Protein AF-A0A3D4YYF3-F1 (afdb_monomer_lite)

Radius of gyration: 16.09 Å; chains: 1; bounding box: 38×39×44 Å

Secondary structure (DSSP, 8-state):
--PPP--EE--TTS-S-EES-----TT--EEEEEE-TTSSEEEEEE---SS---TTSPPPSS-EEEEEETTS--SS-EES-----TT-TTTT-S-EEE-TTSS-EEEEE-B-SSTT--SB-SS-----EEEEE-TTS-S-EES----STTPPP-------

Foldseek 3Di:
DQDADFDWDAPPVRHDIDTLDDADASQKHWDDWDAQLVRQKIKTKMQCDQPDQPSHDDGALDIFIWMTTNVSPDNGIHTLADARDHPQVCFQPDDWDADNVLQKIKTKGQCDQPSVDNGGHVPRQVDIFIWMDGPNNPPIGTPDDDDHHPPDDDDDDDDD

Structure (mmCIF, N/CA/C/O backbone):
data_AF-A0A3D4YYF3-F1
#
_entry.id   AF-A0A3D4YYF3-F1
#
loop_
_atom_site.group_PDB
_atom_site.id
_atom_site.type_symbol
_atom_site.label_atom_id
_atom_site.label_alt_id
_atom_site.label_comp_id
_atom_site.label_asym_id
_atom_site.label_entity_id
_atom_site.label_seq_id
_atom_site.pdbx_PDB_ins_code
_atom_site.Cartn_x
_atom_site.Cartn_y
_atom_site.Cartn_z
_atom_site.occupancy
_atom_site.B_iso_or_equiv
_atom_site.auth_seq_id
_atom_site.auth_comp_id
_atom_site.auth_asym_id
_atom_site.auth_atom_id
_atom_site.pdbx_PDB_model_num
ATOM 1 N N . MET A 1 1 ? 5.604 26.984 6.096 1.00 38.31 1 MET A N 1
ATOM 2 C CA . MET A 1 1 ? 5.373 25.829 6.986 1.00 38.31 1 MET A CA 1
ATOM 3 C C . MET A 1 1 ? 5.743 24.583 6.202 1.00 38.31 1 MET A C 1
ATOM 5 O O . MET A 1 1 ? 5.198 24.394 5.127 1.00 38.31 1 MET A O 1
ATOM 9 N N . ASN A 1 2 ? 6.737 23.831 6.678 1.00 45.38 2 ASN A N 1
ATOM 10 C CA . ASN A 1 2 ? 7.210 22.577 6.084 1.00 45.38 2 ASN A CA 1
ATOM 11 C C . ASN A 1 2 ? 6.451 21.428 6.763 1.00 45.38 2 ASN A C 1
ATOM 13 O O . ASN A 1 2 ? 6.889 20.976 7.816 1.00 45.38 2 ASN A O 1
ATOM 17 N N . GLN A 1 3 ? 5.293 21.028 6.240 1.00 61.84 3 GLN A N 1
ATOM 18 C CA . GLN A 1 3 ? 4.559 19.881 6.782 1.00 61.84 3 GLN A CA 1
ATOM 19 C C . GLN A 1 3 ? 4.934 18.622 6.002 1.00 61.84 3 GLN A C 1
ATOM 21 O O . GLN A 1 3 ? 4.862 18.623 4.775 1.00 61.84 3 GLN A O 1
ATOM 26 N N . VAL A 1 4 ? 5.358 17.584 6.722 1.00 77.19 4 VAL A N 1
ATOM 27 C CA . VAL A 1 4 ? 5.501 16.229 6.185 1.00 77.19 4 VAL A CA 1
ATOM 28 C C . VAL A 1 4 ? 4.111 15.589 6.204 1.00 77.19 4 VAL A C 1
ATOM 30 O O . VAL A 1 4 ? 3.483 15.583 7.273 1.00 77.19 4 VAL A O 1
ATOM 33 N N . PRO A 1 5 ? 3.587 15.126 5.056 1.00 83.88 5 PRO A N 1
ATOM 34 C CA . PRO A 1 5 ? 2.264 14.527 4.999 1.00 83.88 5 PRO A CA 1
ATOM 35 C C . PRO A 1 5 ? 2.254 13.240 5.822 1.00 83.88 5 PRO A C 1
ATOM 37 O O . PRO A 1 5 ? 3.111 12.372 5.671 1.00 83.88 5 PRO A O 1
ATOM 40 N N . ASN A 1 6 ? 1.277 13.141 6.714 1.00 88.69 6 ASN A N 1
ATOM 41 C CA . ASN A 1 6 ? 1.044 11.974 7.548 1.00 88.69 6 ASN A CA 1
ATOM 42 C C . ASN A 1 6 ? -0.395 11.501 7.354 1.00 88.69 6 ASN A C 1
ATOM 44 O O . ASN A 1 6 ? -1.276 12.306 7.045 1.00 88.69 6 ASN A O 1
ATOM 48 N N . ILE A 1 7 ? -0.638 10.216 7.591 1.00 91.31 7 ILE A N 1
ATOM 49 C CA . ILE A 1 7 ? -1.979 9.646 7.650 1.00 91.31 7 ILE A CA 1
ATOM 50 C C . ILE A 1 7 ? -2.559 9.908 9.035 1.00 91.31 7 ILE A C 1
ATOM 52 O O . ILE A 1 7 ? -1.933 9.618 10.055 1.00 91.31 7 ILE A O 1
ATOM 56 N N . TRP A 1 8 ? -3.770 10.453 9.056 1.00 92.25 8 TRP A N 1
ATOM 57 C CA . TRP A 1 8 ? -4.548 10.711 10.261 1.00 92.25 8 TRP A CA 1
ATOM 58 C C . TRP A 1 8 ? -5.903 10.036 10.135 1.00 92.25 8 TRP A C 1
ATOM 60 O O . TRP A 1 8 ? -6.457 9.937 9.040 1.00 92.25 8 TRP A O 1
ATOM 70 N N . VAL A 1 9 ? -6.450 9.625 11.271 1.00 93.12 9 VAL A N 1
ATOM 71 C CA . VAL A 1 9 ? -7.832 9.165 11.386 1.00 93.12 9 VAL A CA 1
ATOM 72 C C . VAL A 1 9 ? -8.569 10.064 12.366 1.00 93.12 9 VAL A C 1
ATOM 74 O O . VAL A 1 9 ? -7.977 10.572 13.318 1.00 93.12 9 VAL A O 1
ATOM 77 N N . MET A 1 10 ? -9.849 10.290 12.110 1.00 92.44 10 MET A N 1
ATOM 78 C CA . MET A 1 10 ? -10.742 11.062 12.964 1.00 92.44 10 MET A CA 1
ATOM 79 C C . MET A 1 10 ? -12.155 10.498 12.855 1.00 92.44 10 MET A C 1
ATOM 81 O O . MET A 1 10 ? -12.480 9.815 11.878 1.00 92.44 10 MET A O 1
ATOM 85 N N . ASP A 1 11 ? -12.992 10.821 13.830 1.00 89.94 11 ASP A N 1
ATOM 86 C CA . ASP A 1 11 ? -14.417 10.532 13.772 1.00 89.94 11 ASP A CA 1
ATOM 87 C C . ASP A 1 11 ? -15.076 11.316 12.624 1.00 89.94 11 ASP A C 1
ATOM 89 O O . ASP A 1 11 ? -14.621 12.388 12.216 1.00 89.94 11 ASP A O 1
ATOM 93 N N . ALA A 1 12 ? -16.191 10.798 12.102 1.00 89.56 12 ALA A N 1
ATOM 94 C CA . ALA A 1 12 ? -16.911 11.419 10.985 1.00 89.56 12 ALA A CA 1
ATOM 95 C C . ALA A 1 12 ? -17.459 12.825 11.307 1.00 89.56 12 ALA A C 1
ATOM 97 O O . ALA A 1 12 ? -17.763 13.597 10.398 1.00 89.56 12 ALA A O 1
ATOM 98 N N . ASP A 1 13 ? -17.587 13.161 12.591 1.00 92.50 13 ASP A N 1
ATOM 99 C CA . ASP A 1 13 ? -17.982 14.483 13.080 1.00 92.50 13 ASP A CA 1
ATOM 100 C C . ASP A 1 13 ? -16.797 15.464 13.214 1.00 92.50 13 ASP A C 1
ATOM 102 O O . ASP A 1 13 ? -16.999 16.629 13.562 1.00 92.50 13 ASP A O 1
ATOM 106 N N . GLY A 1 14 ? -15.574 15.015 12.912 1.00 88.31 14 GLY A N 1
ATOM 107 C CA . GLY A 1 14 ? -14.340 15.792 13.006 1.00 88.31 14 GLY A CA 1
ATOM 108 C C . GLY A 1 14 ? -13.626 15.711 14.354 1.00 88.31 14 GLY A C 1
ATOM 109 O O . GLY A 1 14 ? -12.610 16.385 14.534 1.00 88.31 14 GLY A O 1
ATOM 110 N N . ASN A 1 15 ? -14.120 14.916 15.305 1.00 92.50 15 ASN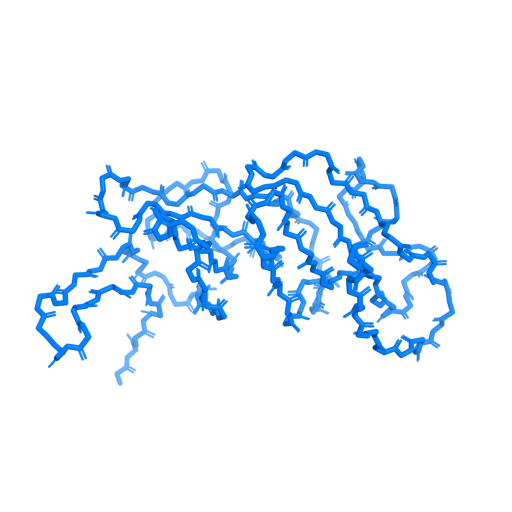 A N 1
ATOM 111 C CA . ASN A 1 15 ? -13.494 14.759 16.615 1.00 92.50 15 ASN A CA 1
ATOM 112 C C . ASN A 1 15 ? -12.442 13.637 16.639 1.00 92.50 15 ASN A C 1
ATOM 114 O O . ASN A 1 15 ? -12.257 12.887 15.685 1.00 92.50 15 ASN A O 1
ATOM 118 N N . GLN A 1 16 ? -11.709 13.551 17.755 1.00 88.19 16 GLN A N 1
ATOM 119 C CA . GLN A 1 16 ? -10.765 12.463 18.058 1.00 88.19 16 GLN A CA 1
ATOM 120 C C . GLN A 1 16 ? -9.679 12.216 16.995 1.00 88.19 16 GLN A C 1
ATOM 122 O O . GLN A 1 16 ? -9.233 11.087 16.796 1.00 88.19 16 GLN A O 1
ATOM 127 N N . SER A 1 17 ? -9.207 13.278 16.336 1.00 91.31 17 SER A N 1
ATOM 128 C CA . SER A 1 17 ? -8.119 13.165 15.367 1.00 91.31 17 SER A CA 1
ATOM 129 C C . SER A 1 17 ? -6.852 12.598 16.012 1.00 91.31 17 SER A C 1
ATOM 131 O O . SER A 1 17 ? -6.337 13.178 16.975 1.00 91.31 17 SER A O 1
ATOM 133 N N . LYS A 1 18 ? -6.307 11.522 15.447 1.00 91.44 18 LYS A N 1
ATOM 134 C CA . LYS A 1 18 ? -5.019 10.947 15.846 1.00 91.44 18 LYS A CA 1
ATOM 135 C C . LYS A 1 18 ? -4.160 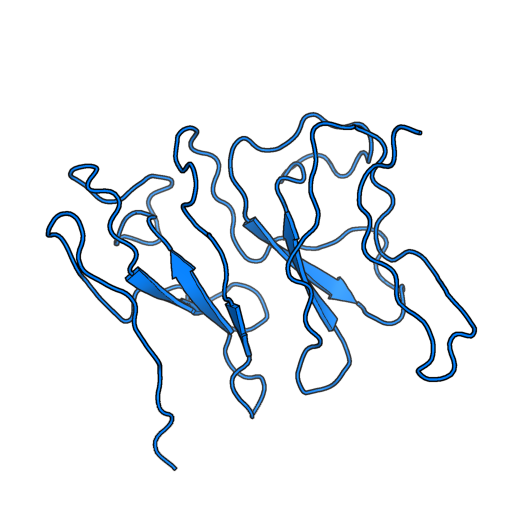10.607 14.621 1.00 91.44 18 LYS A C 1
ATOM 137 O O . LYS A 1 18 ? -4.706 10.174 13.601 1.00 91.44 18 LYS A O 1
ATOM 142 N N . PRO A 1 19 ? -2.835 10.798 14.700 1.00 91.88 19 PRO A N 1
ATOM 143 C CA . PRO A 1 19 ? -1.928 10.372 13.644 1.00 91.88 19 PRO A CA 1
ATOM 144 C C . PRO A 1 19 ? -1.781 8.848 13.664 1.00 91.88 19 PRO A C 1
ATOM 146 O O . PRO A 1 19 ? -1.651 8.248 14.731 1.00 91.88 19 PRO A O 1
ATOM 149 N N . LEU A 1 20 ? -1.786 8.231 12.485 1.00 92.50 20 LEU A N 1
ATOM 150 C CA . LEU A 1 20 ? -1.401 6.831 12.292 1.00 92.50 20 LEU A CA 1
ATOM 151 C C . LEU A 1 20 ? 0.063 6.725 11.847 1.00 92.50 20 LEU A C 1
ATOM 153 O O . LEU A 1 20 ? 0.756 5.788 12.225 1.00 92.50 20 LEU A O 1
ATOM 157 N N . THR A 1 21 ? 0.574 7.718 11.117 1.00 91.06 21 THR A N 1
ATOM 158 C CA . THR A 1 21 ? 2.000 7.818 10.772 1.00 91.06 21 THR A CA 1
ATOM 159 C C . THR A 1 21 ? 2.649 9.028 11.438 1.00 91.06 21 THR A C 1
ATOM 161 O O . THR A 1 21 ? 1.977 10.004 11.780 1.00 91.06 21 THR A O 1
ATOM 164 N N . HIS A 1 22 ? 3.972 8.968 11.609 1.00 88.62 22 HIS A N 1
ATOM 165 C CA . HIS A 1 22 ? 4.745 9.963 12.363 1.00 88.62 22 HIS A CA 1
ATOM 166 C C . HIS A 1 22 ? 5.990 10.459 11.612 1.00 88.62 22 HIS A C 1
ATOM 168 O O . HIS A 1 22 ? 7.009 10.753 12.232 1.00 88.62 22 HIS A O 1
ATOM 174 N N . LEU A 1 23 ? 5.916 10.549 10.286 1.00 86.19 23 LEU A N 1
ATOM 175 C CA . LEU A 1 23 ? 7.010 10.942 9.401 1.00 86.19 23 LEU A CA 1
ATOM 176 C C . LEU A 1 23 ? 7.489 12.368 9.679 1.00 86.19 23 LEU A C 1
ATOM 178 O O . LEU A 1 23 ? 6.684 13.286 9.877 1.00 86.19 23 LEU A O 1
ATOM 182 N N . LYS A 1 24 ? 8.812 12.548 9.658 1.00 82.06 24 LYS A N 1
ATOM 183 C CA . LYS A 1 24 ? 9.496 13.811 9.981 1.00 82.06 24 LYS A CA 1
ATOM 184 C C . LYS A 1 24 ? 10.427 14.307 8.879 1.00 82.06 24 LYS A C 1
ATOM 186 O O . LYS A 1 24 ? 10.716 15.506 8.832 1.00 82.06 24 LYS A O 1
ATOM 191 N N . THR A 1 25 ? 10.850 13.434 7.969 1.00 71.31 25 THR A N 1
ATOM 192 C CA . THR A 1 25 ? 11.687 13.817 6.829 1.00 71.31 25 THR A CA 1
ATOM 193 C C . THR A 1 25 ? 10.840 14.279 5.643 1.00 71.31 25 THR A C 1
ATOM 195 O O . THR A 1 25 ? 9.907 13.612 5.213 1.00 71.31 25 THR A O 1
ATOM 198 N N . LYS A 1 26 ? 11.197 15.436 5.066 1.00 63.44 26 LYS A N 1
ATOM 199 C CA . LYS A 1 26 ? 10.503 16.066 3.920 1.00 63.44 26 LYS A CA 1
ATOM 200 C C . LYS A 1 26 ? 10.553 15.236 2.627 1.00 63.44 26 LYS A C 1
ATOM 202 O O . LYS A 1 26 ? 9.836 15.545 1.684 1.00 63.44 26 LYS A O 1
ATOM 207 N N . ALA A 1 27 ? 11.438 14.245 2.570 1.00 61.38 27 ALA A N 1
ATOM 208 C CA . ALA A 1 27 ? 11.611 13.396 1.404 1.00 61.38 27 ALA A CA 1
ATOM 209 C C . ALA A 1 27 ? 10.507 12.343 1.254 1.00 61.38 27 ALA A C 1
ATOM 211 O O . ALA A 1 27 ? 10.463 11.752 0.191 1.00 61.38 27 ALA A O 1
ATOM 212 N N . MET A 1 28 ? 9.660 12.128 2.275 1.00 69.19 28 MET A N 1
ATOM 213 C CA . MET A 1 28 ? 8.598 11.125 2.215 1.00 69.19 28 MET A CA 1
ATOM 214 C C . MET A 1 28 ? 7.214 11.742 1.993 1.00 69.19 28 MET A C 1
ATOM 216 O O . MET A 1 28 ? 6.844 12.729 2.642 1.00 69.19 28 MET A O 1
ATOM 220 N N . ASN A 1 29 ? 6.430 11.128 1.114 1.00 73.75 29 ASN A N 1
ATOM 221 C CA . ASN A 1 29 ? 5.039 11.443 0.831 1.00 73.75 29 ASN A CA 1
ATOM 222 C C . ASN A 1 29 ? 4.116 10.317 1.308 1.00 73.75 29 ASN A C 1
ATOM 224 O O . ASN A 1 29 ? 4.433 9.138 1.204 1.00 73.75 29 ASN A O 1
ATOM 228 N N . THR A 1 30 ? 2.931 10.681 1.798 1.00 75.81 30 THR A N 1
ATOM 229 C CA . THR A 1 30 ? 1.829 9.740 2.039 1.00 75.81 30 THR A CA 1
ATOM 230 C C . THR A 1 30 ? 0.594 10.251 1.310 1.00 75.81 30 THR A C 1
ATOM 232 O O . THR A 1 30 ? 0.178 11.396 1.498 1.00 75.81 30 THR A O 1
ATOM 235 N N . THR A 1 31 ? 0.041 9.444 0.405 1.00 82.19 31 THR A N 1
ATOM 236 C CA . THR A 1 31 ? -1.050 9.859 -0.493 1.00 82.19 31 THR A CA 1
ATOM 237 C C . THR A 1 31 ? -2.061 8.732 -0.735 1.00 82.19 31 THR A C 1
ATOM 239 O O . THR A 1 31 ? -1.815 7.575 -0.403 1.00 82.19 31 THR A O 1
ATOM 242 N N . PHE A 1 32 ? -3.226 9.085 -1.295 1.00 84.38 32 PHE A N 1
ATOM 243 C CA . PHE A 1 32 ? -4.258 8.148 -1.772 1.00 84.38 32 PHE A CA 1
ATOM 244 C C . PHE A 1 32 ? -4.778 7.143 -0.731 1.00 84.38 32 PHE A C 1
ATOM 246 O O . PHE A 1 32 ? -4.966 5.973 -1.047 1.00 84.38 32 PHE A O 1
ATOM 253 N N . SER A 1 33 ? -5.032 7.582 0.505 1.00 90.06 33 SER A N 1
ATOM 254 C CA . SER A 1 33 ? -5.505 6.675 1.552 1.00 90.06 33 SER A CA 1
ATOM 255 C C . SER A 1 33 ? -6.931 6.158 1.321 1.00 90.06 33 SER A C 1
ATOM 257 O O . SER A 1 33 ? -7.816 6.896 0.883 1.00 90.06 33 SER A O 1
ATOM 259 N N . GLN A 1 34 ? -7.168 4.888 1.654 1.00 92.06 34 GLN A N 1
ATOM 260 C CA . GLN A 1 34 ? -8.480 4.235 1.611 1.00 92.06 34 GLN A CA 1
ATOM 261 C C . GLN A 1 34 ? -8.661 3.309 2.810 1.00 92.06 34 GLN A C 1
ATOM 263 O O . GLN A 1 34 ? -7.703 2.700 3.283 1.00 92.06 34 GLN A O 1
ATOM 268 N N . TRP A 1 35 ? -9.901 3.198 3.280 1.00 95.19 35 TRP A N 1
ATOM 269 C CA . TRP A 1 35 ? -10.291 2.194 4.264 1.00 95.19 35 TRP A CA 1
ATOM 270 C C . TRP A 1 35 ? -10.398 0.820 3.607 1.00 95.19 35 TRP A C 1
ATOM 272 O O . TRP A 1 35 ? -10.897 0.707 2.485 1.00 95.19 35 TRP A O 1
ATOM 282 N N . SER A 1 36 ? -10.000 -0.222 4.331 1.00 95.19 36 SER A N 1
ATOM 283 C CA . SER A 1 36 ? -10.420 -1.581 4.009 1.00 95.19 36 SER A CA 1
ATOM 284 C C . SER A 1 36 ? -11.947 -1.716 4.157 1.00 95.19 36 SER A C 1
ATOM 286 O O . SER A 1 36 ? -12.544 -1.016 4.982 1.00 95.19 36 SER A O 1
ATOM 288 N N . PRO A 1 37 ? -12.617 -2.609 3.400 1.00 95.56 37 PRO A N 1
ATOM 289 C CA . PRO A 1 37 ? -14.075 -2.766 3.465 1.00 95.56 37 PRO A CA 1
ATOM 290 C C . PRO A 1 37 ? -14.605 -3.165 4.846 1.00 95.56 37 PRO A C 1
ATOM 292 O O . PRO A 1 37 ? -15.734 -2.830 5.198 1.00 95.56 37 PRO A O 1
ATOM 295 N N . ASP A 1 38 ? -13.787 -3.854 5.642 1.00 96.00 38 ASP A N 1
ATOM 296 C CA . ASP A 1 38 ? -14.092 -4.225 7.027 1.00 96.00 38 ASP A CA 1
ATOM 297 C C . ASP A 1 38 ? -13.819 -3.095 8.044 1.00 96.00 38 ASP A C 1
ATOM 299 O O . ASP A 1 38 ? -14.114 -3.246 9.230 1.00 96.00 38 ASP A O 1
ATOM 303 N N . GLY A 1 39 ? -13.258 -1.967 7.600 1.00 95.31 39 GLY A N 1
ATOM 304 C CA . GLY A 1 39 ? -12.935 -0.809 8.428 1.00 95.31 39 GLY A CA 1
ATOM 305 C C . GLY A 1 39 ? -11.764 -1.010 9.394 1.00 95.31 39 GLY A C 1
ATOM 306 O O . GLY A 1 39 ? -11.575 -0.183 10.283 1.00 95.31 39 GLY A O 1
ATOM 307 N N . THR A 1 40 ? -10.986 -2.089 9.277 1.00 95.75 40 THR A N 1
ATOM 308 C CA . THR A 1 40 ? -9.918 -2.395 10.247 1.00 95.75 40 THR A CA 1
ATOM 309 C C . THR A 1 40 ? -8.566 -1.788 9.880 1.00 95.75 40 THR A C 1
ATOM 311 O O . THR A 1 40 ? -7.731 -1.561 10.761 1.00 95.75 40 THR A O 1
ATOM 314 N N . ARG A 1 41 ? -8.339 -1.479 8.601 1.00 96.75 41 ARG A N 1
ATOM 315 C CA . ARG A 1 41 ? -7.061 -0.986 8.080 1.00 96.75 41 ARG A CA 1
ATOM 316 C C . ARG A 1 41 ? -7.236 0.238 7.187 1.00 96.75 41 ARG A C 1
ATOM 318 O O . ARG A 1 41 ? -8.271 0.437 6.554 1.00 96.75 41 ARG A O 1
ATOM 325 N N . ILE A 1 42 ? -6.177 1.038 7.122 1.00 95.31 42 ILE A N 1
ATOM 326 C CA . ILE A 1 42 ? -5.984 2.100 6.138 1.00 95.31 42 ILE A CA 1
ATOM 327 C C . ILE A 1 42 ? -4.839 1.695 5.222 1.00 95.31 42 ILE A C 1
ATOM 329 O O . ILE A 1 42 ? -3.729 1.458 5.693 1.00 95.31 42 ILE A O 1
ATOM 333 N N . THR A 1 43 ? -5.091 1.667 3.920 1.00 94.06 43 THR A N 1
ATOM 334 C CA . THR A 1 43 ? -4.053 1.528 2.891 1.00 94.06 43 THR A CA 1
ATOM 335 C C . THR A 1 43 ? -3.722 2.865 2.267 1.00 94.06 43 THR A C 1
ATOM 337 O O . THR A 1 43 ? -4.624 3.683 2.107 1.00 94.06 43 THR A O 1
ATOM 340 N N . PHE A 1 44 ? -2.466 3.094 1.900 1.00 92.62 44 PHE A N 1
ATOM 341 C CA . PHE A 1 44 ? -1.985 4.351 1.322 1.00 92.62 44 PHE A CA 1
ATOM 342 C C . PHE A 1 44 ? -0.720 4.125 0.487 1.00 92.62 44 PHE A C 1
ATOM 344 O O . PHE A 1 44 ? -0.034 3.122 0.654 1.00 92.62 44 PHE A O 1
ATOM 351 N N . SER A 1 45 ? -0.406 5.068 -0.400 1.00 89.81 45 SER A N 1
ATOM 352 C CA . SER A 1 45 ? 0.847 5.081 -1.162 1.00 89.81 45 SER A CA 1
ATOM 353 C C . SER A 1 45 ? 1.913 5.862 -0.408 1.00 89.81 45 SER A C 1
ATOM 355 O O . SER A 1 45 ? 1.619 6.951 0.106 1.00 89.81 45 SER A O 1
ATOM 357 N N . SER A 1 46 ? 3.135 5.332 -0.346 1.00 89.19 46 SER A N 1
ATOM 358 C CA . SER A 1 46 ? 4.268 6.025 0.263 1.00 89.19 46 SER A CA 1
ATOM 359 C C . SER A 1 46 ? 5.632 5.491 -0.174 1.00 89.19 46 SER A C 1
ATOM 361 O O . SER A 1 46 ? 5.818 4.293 -0.381 1.00 89.19 46 SER A O 1
ATOM 363 N N . ASP A 1 47 ? 6.606 6.388 -0.188 1.00 88.44 47 ASP A N 1
ATOM 364 C CA . ASP A 1 47 ? 8.047 6.185 -0.362 1.00 88.44 47 ASP A CA 1
ATOM 365 C C . ASP A 1 47 ? 8.784 6.072 0.996 1.00 88.44 47 ASP A C 1
ATOM 367 O O . ASP A 1 47 ? 9.971 6.384 1.117 1.00 88.44 47 ASP A O 1
ATOM 371 N N . MET A 1 48 ? 8.095 5.624 2.055 1.00 89.31 48 MET A N 1
ATOM 372 C CA . MET A 1 48 ? 8.731 5.262 3.330 1.00 89.31 48 MET A CA 1
ATOM 373 C C . MET A 1 48 ? 9.840 4.224 3.128 1.00 89.31 48 MET A C 1
ATOM 375 O O . MET A 1 48 ? 9.773 3.375 2.241 1.00 89.31 48 MET A O 1
ATOM 379 N N . ASN A 1 49 ? 10.863 4.267 3.983 1.00 91.00 49 ASN A N 1
ATOM 380 C CA . ASN A 1 49 ? 11.951 3.301 3.927 1.00 91.00 49 ASN A CA 1
ATOM 381 C C . ASN A 1 49 ? 11.430 1.893 4.263 1.00 91.00 49 ASN A C 1
ATOM 383 O O . ASN A 1 49 ? 10.864 1.675 5.331 1.00 91.00 49 ASN A O 1
ATOM 387 N N . LEU A 1 50 ? 11.661 0.928 3.372 1.00 90.19 50 LEU A N 1
ATOM 388 C CA . LEU A 1 50 ? 11.182 -0.450 3.536 1.00 90.19 50 LEU A CA 1
ATOM 389 C C . LEU A 1 50 ? 11.877 -1.218 4.673 1.00 90.19 50 LEU A C 1
ATOM 391 O O . LEU A 1 50 ? 11.380 -2.251 5.115 1.00 90.19 50 LEU A O 1
ATOM 395 N N . THR A 1 51 ? 13.036 -0.746 5.133 1.00 87.81 51 THR A N 1
ATOM 396 C CA . THR A 1 51 ? 13.898 -1.471 6.084 1.00 87.81 51 THR A CA 1
ATOM 397 C C . THR A 1 51 ? 14.187 -0.711 7.373 1.00 87.81 51 THR A C 1
ATOM 399 O O . THR A 1 51 ? 14.645 -1.319 8.341 1.00 87.81 51 THR A O 1
ATOM 402 N N . ASP A 1 52 ? 13.915 0.594 7.402 1.00 85.94 52 ASP A N 1
ATOM 403 C CA . ASP A 1 52 ? 14.170 1.464 8.545 1.00 85.94 52 ASP A CA 1
ATOM 404 C C . ASP A 1 52 ? 12.869 2.157 8.983 1.00 85.94 52 ASP A C 1
ATOM 406 O O . ASP A 1 52 ? 12.381 3.042 8.280 1.00 85.94 52 ASP A O 1
ATOM 410 N N . PRO A 1 53 ? 12.285 1.770 10.131 1.00 81.00 53 PRO A N 1
ATOM 411 C CA . PRO A 1 53 ? 11.067 2.388 10.640 1.00 81.00 53 PRO A CA 1
ATOM 412 C C . PRO A 1 53 ? 11.304 3.781 11.244 1.00 81.00 53 PRO A C 1
ATOM 414 O O . PRO A 1 53 ? 10.351 4.382 11.745 1.00 81.00 53 PRO A O 1
ATOM 417 N N . ASP A 1 54 ? 12.544 4.288 11.275 1.00 84.94 54 ASP A N 1
ATOM 418 C CA . ASP A 1 54 ? 12.818 5.635 11.766 1.00 84.94 54 ASP A CA 1
ATOM 419 C C . ASP A 1 54 ? 12.030 6.670 10.933 1.00 84.94 54 ASP A C 1
ATOM 421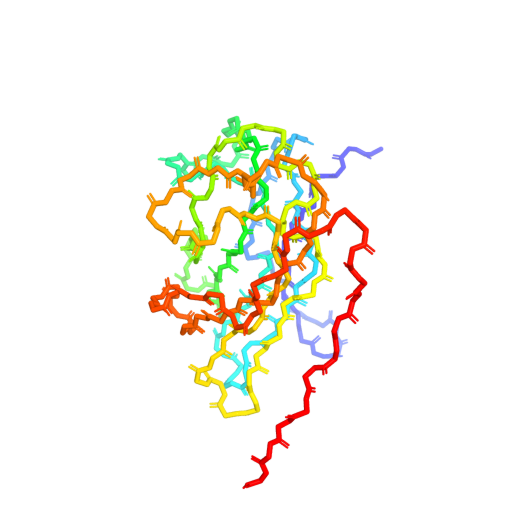 O O . ASP A 1 54 ? 12.200 6.753 9.713 1.00 84.94 54 ASP A O 1
ATOM 425 N N . PRO A 1 55 ? 11.177 7.506 11.557 1.00 80.06 55 PRO A N 1
ATOM 426 C CA . PRO A 1 55 ? 10.449 8.563 10.852 1.00 80.06 55 PRO A CA 1
ATOM 427 C C . PRO A 1 55 ? 11.351 9.623 10.200 1.00 80.06 55 PRO A C 1
ATOM 429 O O . PRO A 1 55 ? 10.852 10.477 9.452 1.00 80.06 55 PRO A O 1
ATOM 432 N N . GLU A 1 56 ? 12.643 9.624 10.523 1.00 83.31 56 GLU A N 1
ATOM 433 C CA . GLU A 1 56 ? 13.669 10.476 9.931 1.00 83.31 56 GLU A CA 1
ATOM 434 C C . GLU A 1 56 ? 14.526 9.757 8.871 1.00 83.31 56 GLU A C 1
ATOM 436 O O . GLU A 1 56 ? 15.376 10.406 8.253 1.00 83.31 56 GLU A O 1
ATOM 441 N N . ALA A 1 57 ? 14.282 8.467 8.603 1.00 85.25 57 ALA A N 1
ATOM 442 C CA . ALA A 1 57 ? 15.020 7.677 7.621 1.00 85.25 57 ALA A CA 1
ATOM 443 C C . ALA A 1 57 ? 15.009 8.298 6.212 1.00 85.25 57 ALA A C 1
ATOM 445 O O . ALA A 1 57 ? 14.166 9.123 5.847 1.00 85.25 57 ALA A O 1
ATOM 446 N N . THR A 1 58 ? 15.966 7.873 5.386 1.00 86.56 58 THR A N 1
ATOM 447 C CA . THR A 1 58 ? 15.997 8.236 3.963 1.00 86.56 58 THR A CA 1
ATOM 448 C C . THR A 1 58 ? 14.840 7.555 3.235 1.00 86.56 58 THR A C 1
ATOM 450 O O . THR A 1 58 ? 14.637 6.355 3.419 1.00 86.56 58 THR A O 1
ATOM 453 N N . ALA A 1 59 ? 14.114 8.305 2.401 1.00 86.75 59 ALA A N 1
ATOM 454 C CA . ALA A 1 59 ? 13.014 7.784 1.590 1.00 86.75 59 ALA A CA 1
ATOM 455 C C . ALA A 1 59 ? 13.467 6.647 0.658 1.00 86.75 59 ALA A C 1
ATOM 457 O O . ALA A 1 59 ? 14.599 6.643 0.162 1.00 86.75 59 ALA A O 1
ATOM 458 N N . ASN A 1 60 ? 12.568 5.695 0.425 1.00 87.69 60 ASN A N 1
ATOM 459 C CA . ASN A 1 60 ? 12.706 4.683 -0.609 1.00 87.69 60 ASN A CA 1
ATOM 460 C C . ASN A 1 60 ? 12.646 5.358 -1.992 1.00 87.69 60 ASN A C 1
ATOM 462 O O . ASN A 1 60 ? 11.879 6.300 -2.177 1.00 87.69 60 ASN A O 1
ATOM 466 N N . PRO A 1 61 ? 13.437 4.918 -2.982 1.00 84.44 61 PRO A N 1
ATOM 467 C CA . PRO A 1 61 ? 13.426 5.529 -4.312 1.00 84.44 61 PRO A CA 1
ATOM 468 C C . PRO A 1 61 ? 12.151 5.247 -5.129 1.00 84.44 61 PRO A C 1
ATOM 470 O O . PRO A 1 61 ? 12.000 5.832 -6.199 1.00 84.44 61 PRO A O 1
ATOM 473 N N . ALA A 1 62 ? 11.264 4.366 -4.654 1.00 84.25 62 ALA A N 1
ATOM 474 C CA . ALA A 1 62 ? 9.983 4.047 -5.279 1.00 84.25 62 ALA A CA 1
ATOM 475 C C . ALA A 1 62 ? 8.813 4.192 -4.288 1.00 84.25 62 ALA A C 1
ATOM 477 O O . ALA A 1 62 ? 8.956 3.920 -3.090 1.00 84.25 62 ALA A O 1
ATOM 478 N N . ASP A 1 63 ? 7.645 4.571 -4.805 1.00 85.50 63 ASP A N 1
ATOM 479 C CA . ASP A 1 63 ? 6.388 4.472 -4.066 1.00 85.50 63 ASP A CA 1
ATOM 480 C C . ASP A 1 63 ? 5.995 3.001 -3.900 1.00 85.50 63 ASP A C 1
ATOM 482 O O . ASP A 1 63 ? 6.169 2.190 -4.808 1.00 85.50 63 ASP A O 1
ATOM 486 N N . ASN A 1 64 ? 5.450 2.672 -2.735 1.00 89.62 64 ASN A N 1
ATOM 487 C CA . ASN A 1 64 ? 4.881 1.367 -2.435 1.00 89.62 64 ASN A CA 1
ATOM 488 C C . ASN A 1 64 ? 3.490 1.528 -1.823 1.00 89.62 64 ASN A C 1
ATOM 490 O O . ASN A 1 64 ? 3.138 2.588 -1.293 1.00 89.62 64 ASN A O 1
ATOM 494 N N . ILE A 1 65 ? 2.707 0.455 -1.855 1.00 91.75 65 ILE A N 1
ATOM 495 C CA . ILE A 1 65 ? 1.435 0.370 -1.146 1.00 91.75 65 ILE A CA 1
ATOM 496 C C . ILE A 1 65 ? 1.729 -0.074 0.282 1.00 91.75 65 ILE A C 1
ATOM 498 O O . ILE A 1 65 ? 2.387 -1.085 0.511 1.00 91.75 65 ILE A O 1
ATOM 502 N N . TRP A 1 66 ? 1.208 0.669 1.248 1.00 94.12 66 TRP A N 1
ATOM 503 C CA . TRP A 1 66 ? 1.347 0.408 2.675 1.00 94.12 66 TRP A CA 1
ATOM 504 C C . TRP A 1 66 ? -0.014 0.220 3.322 1.00 94.12 66 TRP A C 1
ATOM 506 O O . TRP A 1 66 ? -1.019 0.741 2.839 1.00 94.12 66 TRP A O 1
ATOM 516 N N . SER A 1 67 ? -0.038 -0.485 4.447 1.00 95.31 67 SER A N 1
ATOM 517 C CA . SER A 1 67 ? -1.212 -0.690 5.287 1.00 95.31 67 SER A CA 1
ATOM 518 C C . SER A 1 67 ? -0.897 -0.389 6.746 1.00 95.31 67 SER A C 1
ATOM 520 O O . SER A 1 67 ? 0.196 -0.687 7.222 1.00 95.31 67 SER A O 1
ATOM 522 N N . ILE A 1 68 ? -1.857 0.177 7.473 1.00 95.81 68 ILE A N 1
ATOM 523 C CA . ILE A 1 68 ? -1.771 0.366 8.922 1.00 95.81 68 ILE A CA 1
ATOM 524 C C . ILE A 1 68 ? -3.125 0.122 9.591 1.00 95.81 68 ILE A C 1
ATOM 526 O O . ILE A 1 68 ? -4.173 0.449 9.028 1.00 95.81 68 ILE A O 1
ATOM 530 N N . ALA A 1 69 ? -3.118 -0.436 10.798 1.00 96.62 69 ALA A N 1
ATOM 531 C CA . ALA A 1 69 ? -4.315 -0.601 11.615 1.00 96.62 69 ALA A CA 1
ATOM 532 C C . ALA A 1 69 ? -4.982 0.756 11.899 1.00 96.62 69 ALA A C 1
ATOM 534 O O . ALA A 1 69 ? -4.365 1.687 12.425 1.00 96.62 69 ALA A O 1
ATOM 535 N N . ALA A 1 70 ? -6.271 0.866 11.577 1.00 94.56 70 ALA A N 1
ATOM 536 C CA . ALA A 1 70 ? -7.020 2.115 11.713 1.00 94.56 70 ALA A CA 1
ATOM 537 C C . ALA A 1 70 ? -7.255 2.521 13.180 1.00 94.56 70 ALA A C 1
ATOM 539 O O . ALA A 1 70 ? -7.465 3.694 13.503 1.00 94.56 70 ALA A O 1
ATOM 540 N N . ASP A 1 71 ? -7.189 1.558 14.098 1.00 93.62 71 ASP A N 1
ATOM 541 C CA . ASP A 1 71 ? -7.300 1.793 15.534 1.00 93.62 71 ASP A CA 1
ATOM 542 C C . ASP A 1 71 ? -6.008 2.356 16.161 1.00 93.62 71 ASP A C 1
ATOM 544 O O . ASP A 1 71 ? -6.037 2.804 17.311 1.00 93.62 71 ASP A O 1
ATOM 548 N N . GLY A 1 72 ? -4.906 2.432 15.409 1.00 90.31 72 GLY A N 1
ATOM 549 C CA . GLY A 1 72 ? -3.609 2.914 15.890 1.00 90.31 72 GLY A CA 1
ATOM 550 C C . GLY A 1 72 ? -2.896 1.947 16.840 1.00 90.31 72 GLY A C 1
ATOM 551 O O . GLY A 1 72 ? -2.013 2.370 17.582 1.00 90.31 72 GLY A O 1
ATOM 552 N N . SER A 1 73 ? -3.283 0.668 16.857 1.00 92.94 73 SER A N 1
ATOM 553 C CA . SER A 1 73 ? -2.576 -0.384 17.601 1.00 92.94 73 SER A CA 1
ATOM 554 C C . SER A 1 73 ? -1.200 -0.712 17.007 1.00 92.94 73 SER A C 1
ATOM 556 O O . SER A 1 73 ? -0.312 -1.178 17.723 1.00 92.94 73 SER A O 1
ATOM 558 N N . GLU A 1 74 ? -0.999 -0.428 15.718 1.00 92.75 74 GLU A N 1
ATOM 559 C CA . GLU A 1 74 ? 0.272 -0.577 15.012 1.00 92.75 74 GLU A CA 1
ATOM 560 C C . GLU A 1 74 ? 1.112 0.702 15.124 1.00 92.75 74 GLU A C 1
ATOM 562 O O . GLU A 1 74 ? 0.645 1.806 14.853 1.00 92.75 74 GLU A O 1
ATOM 567 N N . THR A 1 75 ? 2.378 0.554 15.526 1.00 86.56 75 THR A N 1
ATOM 568 C CA . THR A 1 75 ? 3.319 1.686 15.624 1.00 86.56 75 THR A CA 1
ATOM 569 C C . THR A 1 75 ? 3.892 2.078 14.264 1.00 86.56 75 THR A C 1
ATOM 571 O O . THR A 1 75 ? 4.166 3.253 14.036 1.00 86.56 75 THR A O 1
ATOM 574 N N . ASN A 1 76 ? 4.058 1.097 13.371 1.00 89.31 76 ASN A N 1
ATOM 575 C CA . ASN A 1 76 ? 4.629 1.277 12.043 1.00 89.31 76 ASN A CA 1
ATOM 576 C C . ASN A 1 76 ? 3.700 0.656 10.993 1.00 89.31 76 ASN A C 1
ATOM 578 O O . ASN A 1 76 ? 3.205 -0.450 11.225 1.00 89.31 76 ASN A O 1
ATOM 582 N N . PRO A 1 77 ? 3.505 1.319 9.844 1.00 93.12 77 PRO A N 1
ATOM 583 C CA . PRO A 1 77 ? 2.855 0.715 8.691 1.00 93.12 77 PRO A CA 1
ATOM 584 C C . PRO A 1 77 ? 3.613 -0.513 8.175 1.00 93.12 77 PRO A C 1
ATOM 586 O O . PRO A 1 77 ? 4.829 -0.625 8.329 1.00 93.12 77 PRO A O 1
ATOM 589 N N . VAL A 1 78 ? 2.890 -1.403 7.504 1.00 93.88 78 VAL A N 1
ATOM 590 C CA . VAL A 1 78 ? 3.418 -2.591 6.829 1.00 93.88 78 VAL A CA 1
ATOM 591 C C . VAL A 1 78 ? 3.365 -2.371 5.323 1.00 93.88 78 VAL A C 1
ATOM 593 O O . VAL A 1 78 ? 2.328 -1.969 4.796 1.00 93.88 78 VAL A O 1
ATOM 596 N N . ALA A 1 79 ? 4.474 -2.621 4.632 1.00 93.75 79 ALA A N 1
ATOM 597 C CA . ALA A 1 79 ? 4.523 -2.555 3.179 1.00 93.75 79 ALA A CA 1
ATOM 598 C C . ALA A 1 79 ? 3.815 -3.780 2.581 1.00 93.75 79 ALA A C 1
ATOM 600 O O . ALA A 1 79 ? 4.083 -4.910 2.989 1.00 93.75 79 ALA A O 1
ATOM 601 N N . LEU A 1 80 ? 2.903 -3.548 1.639 1.00 94.19 80 LEU A N 1
ATOM 602 C CA . LEU A 1 80 ? 2.239 -4.585 0.847 1.00 94.19 80 LEU A CA 1
ATOM 603 C C . LEU A 1 80 ? 2.976 -4.846 -0.472 1.00 94.19 80 LEU A C 1
ATOM 605 O O . LEU A 1 80 ? 2.881 -5.943 -1.006 1.00 94.19 80 LEU A O 1
ATOM 609 N N . THR A 1 81 ? 3.722 -3.856 -0.967 1.00 92.25 81 THR A N 1
ATOM 610 C CA . THR A 1 81 ? 4.663 -3.987 -2.089 1.00 92.25 81 THR A CA 1
ATOM 611 C C . THR A 1 81 ? 6.066 -3.559 -1.654 1.00 92.25 81 THR A C 1
ATOM 613 O O . THR A 1 81 ? 6.222 -2.856 -0.653 1.00 92.25 81 THR A O 1
ATOM 616 N N . SER A 1 82 ? 7.106 -4.033 -2.349 1.00 91.81 82 SER A N 1
ATOM 617 C CA . SER A 1 82 ? 8.505 -3.850 -1.926 1.00 91.81 82 SER A CA 1
ATOM 618 C C . SER A 1 82 ? 9.459 -3.511 -3.076 1.00 91.81 82 SER A C 1
ATOM 620 O O . SER A 1 82 ? 10.507 -4.139 -3.229 1.00 91.81 82 SER A O 1
ATOM 622 N N . LEU A 1 83 ? 9.091 -2.536 -3.899 1.00 89.62 83 LEU A N 1
ATOM 623 C CA . LEU A 1 83 ? 9.907 -2.037 -5.004 1.00 89.62 83 LEU A CA 1
ATOM 624 C C . LEU A 1 83 ? 11.029 -1.135 -4.480 1.00 89.62 83 LEU A C 1
ATOM 626 O O . LEU A 1 83 ? 10.784 -0.229 -3.673 1.00 89.62 83 LEU A O 1
ATOM 630 N N . THR A 1 84 ? 12.255 -1.359 -4.956 1.00 89.81 84 THR A N 1
ATOM 631 C CA . THR A 1 84 ? 13.450 -0.581 -4.576 1.00 89.81 84 THR A CA 1
ATOM 632 C C . THR A 1 84 ? 14.184 0.022 -5.767 1.00 89.81 84 THR A C 1
ATOM 634 O O . THR A 1 84 ? 15.085 0.844 -5.577 1.00 89.81 84 THR A O 1
ATOM 637 N N . THR A 1 85 ? 13.817 -0.326 -7.002 1.00 84.12 85 THR A N 1
ATOM 638 C CA . THR A 1 85 ? 14.487 0.248 -8.171 1.00 84.12 85 THR A CA 1
ATOM 639 C C . THR A 1 85 ? 14.141 1.724 -8.392 1.00 84.12 85 THR A C 1
ATOM 641 O O . THR A 1 85 ? 12.959 2.064 -8.487 1.00 84.12 85 THR A O 1
ATOM 644 N N . PRO A 1 86 ? 15.152 2.606 -8.540 1.00 68.88 86 PRO A N 1
ATOM 645 C CA . PRO A 1 86 ? 14.939 3.985 -8.968 1.00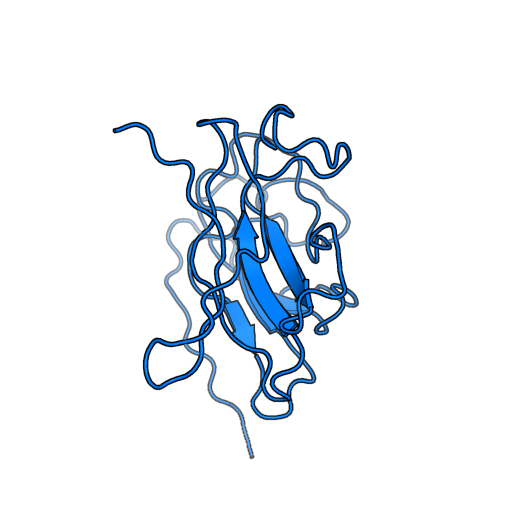 68.88 86 PRO A CA 1
ATOM 646 C C . PRO A 1 86 ? 14.441 4.044 -10.420 1.00 68.88 86 PRO A C 1
ATOM 648 O O . PRO A 1 86 ? 14.617 3.102 -11.188 1.00 68.88 86 PRO A O 1
ATOM 651 N N . ASP A 1 87 ? 13.834 5.172 -10.795 1.00 59.62 87 ASP A N 1
ATOM 652 C CA . ASP A 1 87 ? 13.282 5.457 -12.135 1.00 59.62 87 ASP A CA 1
ATOM 653 C C . ASP A 1 87 ? 12.015 4.690 -12.524 1.00 59.62 87 ASP A C 1
ATOM 655 O O . ASP A 1 87 ? 11.481 4.850 -13.620 1.00 59.62 87 ASP A O 1
ATOM 659 N N . LEU A 1 88 ? 11.421 4.024 -11.547 1.00 61.16 88 LEU A N 1
ATOM 660 C CA . LEU A 1 88 ? 10.005 3.706 -11.484 1.00 61.16 88 LEU A CA 1
ATOM 661 C C . LEU A 1 88 ? 9.137 4.968 -11.276 1.00 61.16 88 LEU A C 1
ATOM 663 O O . LEU A 1 88 ? 8.116 4.939 -10.600 1.00 61.16 88 LEU A O 1
ATOM 667 N N . ASN A 1 89 ? 9.543 6.116 -11.828 1.00 48.69 89 ASN A N 1
ATOM 668 C CA . ASN A 1 89 ? 8.797 7.361 -11.704 1.00 48.69 89 ASN A CA 1
ATOM 669 C C . ASN A 1 89 ? 7.393 7.131 -12.274 1.00 48.69 89 ASN A C 1
ATOM 671 O O . ASN A 1 89 ? 7.232 7.031 -13.487 1.00 48.69 89 ASN A O 1
ATOM 675 N N . TRP A 1 90 ? 6.410 7.065 -11.368 1.00 52.78 90 TRP A N 1
ATOM 676 C CA . TRP A 1 90 ? 4.989 6.792 -11.618 1.00 52.78 90 TRP A CA 1
ATOM 677 C C . TRP A 1 90 ? 4.620 5.301 -11.719 1.00 52.78 90 TRP A C 1
ATOM 679 O O . TRP A 1 90 ? 3.579 4.953 -12.275 1.00 52.78 90 TRP A O 1
ATOM 689 N N . SER A 1 91 ? 5.443 4.403 -11.182 1.00 52.38 91 SER A N 1
ATOM 690 C CA . SER A 1 91 ? 5.250 2.959 -11.300 1.00 52.38 91 SER A CA 1
ATOM 691 C C . SER A 1 91 ? 4.099 2.409 -10.490 1.00 52.38 91 SER A C 1
ATOM 693 O O . SER A 1 91 ? 3.593 1.410 -10.933 1.00 52.38 91 SER A O 1
ATOM 695 N N . ASP A 1 92 ? 3.674 3.016 -9.383 1.00 54.91 92 ASP A N 1
ATOM 696 C CA . ASP A 1 92 ? 2.429 2.671 -8.674 1.00 54.91 92 ASP A CA 1
ATOM 697 C C . ASP A 1 92 ? 1.519 3.918 -8.628 1.00 54.91 92 ASP A C 1
ATOM 699 O O . ASP A 1 92 ? 0.903 4.258 -7.614 1.00 54.91 92 ASP A O 1
ATOM 703 N N . PHE A 1 93 ? 1.482 4.685 -9.729 1.00 57.47 93 PHE A N 1
ATOM 704 C CA . PHE A 1 93 ? 0.702 5.917 -9.791 1.00 57.47 93 PHE A CA 1
ATOM 705 C C . PHE A 1 93 ? -0.797 5.594 -9.830 1.00 57.47 93 PHE A C 1
ATOM 707 O O . PHE A 1 93 ? -1.360 5.218 -10.852 1.00 57.47 93 PHE A O 1
ATOM 714 N N . VAL A 1 94 ? -1.430 5.853 -8.686 1.00 57.31 94 VAL A N 1
ATOM 715 C CA . VAL A 1 94 ? -2.779 6.414 -8.572 1.00 57.31 94 VAL A CA 1
ATOM 716 C C . VAL A 1 94 ? -3.866 5.514 -9.130 1.00 57.31 94 VAL A C 1
ATOM 718 O O . VAL A 1 94 ? -4.421 5.770 -10.188 1.00 57.31 94 VAL A O 1
ATOM 721 N N . ILE A 1 95 ? -4.175 4.474 -8.364 1.00 65.50 95 ILE A N 1
ATOM 722 C CA . ILE A 1 95 ? -5.510 3.958 -8.023 1.00 65.50 95 ILE A CA 1
ATOM 723 C C . ILE A 1 95 ? -5.241 2.523 -7.594 1.00 65.50 95 ILE A C 1
ATOM 725 O O . ILE A 1 95 ? -5.051 1.643 -8.430 1.00 65.50 95 ILE A O 1
ATOM 729 N N . PHE A 1 96 ? -5.208 2.293 -6.286 1.00 82.19 96 PHE A N 1
ATOM 730 C CA . PHE A 1 96 ? -5.534 0.972 -5.780 1.00 82.19 96 PHE A CA 1
ATOM 731 C C . PHE A 1 96 ? -6.989 0.967 -5.319 1.00 82.19 96 PHE A C 1
ATOM 733 O O . PHE A 1 96 ? -7.557 2.022 -5.046 1.00 82.19 96 PHE A O 1
ATOM 740 N N . SER A 1 97 ? -7.629 -0.189 -5.273 1.00 88.38 97 SER A N 1
ATOM 741 C CA . SER A 1 97 ? -8.982 -0.322 -4.746 1.00 88.38 97 SER A CA 1
ATOM 742 C C . SER A 1 97 ? -9.169 -1.713 -4.178 1.00 88.38 97 SER A C 1
ATOM 744 O O . SER A 1 97 ? -8.684 -2.695 -4.745 1.00 88.38 97 SER A O 1
ATOM 746 N N . TYR A 1 98 ? -9.875 -1.787 -3.058 1.00 92.19 98 TYR A N 1
ATOM 747 C CA . TYR A 1 98 ? -10.317 -3.056 -2.513 1.00 92.19 98 TYR A CA 1
ATOM 748 C C . TYR A 1 98 ? -11.452 -3.641 -3.351 1.00 92.19 98 TYR A C 1
ATOM 750 O O . TYR A 1 98 ? -12.346 -2.920 -3.802 1.00 92.19 98 TYR A O 1
ATOM 758 N N . SER A 1 99 ? -11.467 -4.963 -3.497 1.00 92.00 99 SER A N 1
ATOM 759 C CA . SER A 1 99 ? -12.678 -5.662 -3.911 1.00 92.00 99 SER A CA 1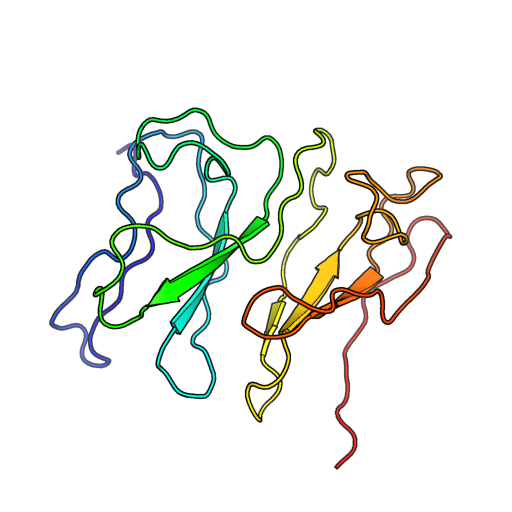
ATOM 760 C C . SER A 1 99 ? -13.800 -5.421 -2.885 1.00 92.00 99 SER A C 1
ATOM 762 O O . SER A 1 99 ? -13.515 -5.224 -1.701 1.00 92.00 99 SER A O 1
ATOM 764 N N . PRO A 1 100 ? -15.087 -5.438 -3.287 1.00 91.31 100 PRO A N 1
ATOM 765 C CA . PRO A 1 100 ? -16.197 -5.177 -2.364 1.00 91.31 100 PRO A CA 1
ATOM 766 C C . PRO A 1 100 ? -16.251 -6.121 -1.154 1.00 91.31 100 PRO A C 1
ATOM 768 O O . PRO A 1 100 ? -16.710 -5.729 -0.084 1.00 91.31 100 PRO A O 1
ATOM 771 N N . ASP A 1 101 ? -15.778 -7.355 -1.320 1.00 92.56 101 ASP A N 1
ATOM 772 C CA . ASP A 1 101 ? -15.669 -8.369 -0.267 1.00 92.56 101 ASP A CA 1
ATOM 773 C C . ASP A 1 101 ? -14.373 -8.257 0.561 1.00 92.56 101 ASP A C 1
ATOM 775 O O . ASP A 1 101 ? -14.184 -9.006 1.517 1.00 92.56 101 ASP A O 1
ATOM 779 N N . GLY A 1 102 ? -13.478 -7.334 0.200 1.00 93.12 102 GLY A N 1
ATOM 780 C CA . GLY A 1 102 ? -12.202 -7.098 0.864 1.00 93.12 102 GLY A CA 1
ATOM 781 C C . GLY A 1 102 ? -11.170 -8.200 0.668 1.00 93.12 102 GLY A C 1
ATOM 782 O O . GLY A 1 102 ? -10.187 -8.205 1.396 1.00 93.12 102 GLY A O 1
ATOM 783 N N . THR A 1 103 ? -11.360 -9.130 -0.271 1.00 95.00 103 THR A N 1
ATOM 784 C CA . THR A 1 103 ? -10.432 -10.254 -0.488 1.00 95.00 103 THR A CA 1
ATOM 785 C C . THR A 1 103 ? -9.269 -9.936 -1.422 1.00 95.00 103 THR A C 1
ATOM 787 O O . THR A 1 103 ? -8.308 -10.703 -1.467 1.00 95.00 103 THR A O 1
ATOM 790 N N . ALA A 1 104 ? -9.316 -8.812 -2.136 1.00 94.56 104 ALA A N 1
ATOM 791 C CA . ALA A 1 104 ? -8.274 -8.397 -3.061 1.00 94.56 104 ALA A CA 1
ATOM 792 C C . ALA A 1 104 ? -8.048 -6.884 -3.046 1.00 94.56 104 ALA A C 1
ATOM 794 O O . ALA A 1 104 ? -8.951 -6.099 -2.752 1.00 94.56 104 ALA A O 1
ATOM 795 N N . ILE A 1 105 ? -6.840 -6.490 -3.434 1.00 92.81 105 ILE A N 1
ATOM 796 C CA . ILE A 1 105 ? -6.472 -5.129 -3.809 1.00 92.81 105 ILE A CA 1
ATOM 797 C C . ILE A 1 105 ? -6.053 -5.165 -5.273 1.00 92.81 105 ILE A C 1
ATOM 799 O O . ILE A 1 105 ? -5.153 -5.912 -5.655 1.00 92.81 105 ILE A O 1
ATOM 803 N N . VAL A 1 106 ? -6.705 -4.346 -6.087 1.00 91.12 106 VAL A N 1
ATOM 804 C CA . VAL A 1 106 ? -6.309 -4.087 -7.472 1.00 91.12 106 VAL A CA 1
ATOM 805 C C . VAL A 1 106 ? -5.556 -2.780 -7.518 1.00 91.12 106 VAL A C 1
ATOM 807 O O . VAL A 1 106 ? -5.946 -1.853 -6.819 1.00 91.12 106 VAL A O 1
ATOM 810 N N . PHE A 1 107 ? -4.533 -2.683 -8.359 1.00 88.25 107 PHE A N 1
ATOM 811 C CA . PHE A 1 107 ? -3.753 -1.468 -8.521 1.00 88.25 107 PHE A CA 1
ATOM 812 C C . PHE A 1 107 ? -3.117 -1.358 -9.901 1.00 88.25 107 PHE A C 1
ATOM 814 O O . PHE A 1 107 ? -2.897 -2.360 -10.577 1.00 88.25 107 PHE A O 1
ATOM 821 N N . SER A 1 108 ? -2.843 -0.130 -10.328 1.00 85.62 108 SER A N 1
ATOM 822 C CA . SER A 1 108 ? -2.076 0.136 -11.543 1.00 85.62 108 SER A CA 1
ATOM 823 C C . SER A 1 108 ? -0.586 0.093 -11.237 1.00 85.62 108 SER A C 1
ATOM 825 O O . SER A 1 108 ? -0.162 0.713 -10.261 1.00 85.62 108 SER A O 1
ATOM 827 N N . SER A 1 109 ? 0.195 -0.603 -12.069 1.00 85.12 109 SER A N 1
ATOM 828 C CA . SER A 1 109 ? 1.644 -0.549 -11.968 1.00 85.12 109 SER A CA 1
ATOM 829 C C . SER A 1 109 ? 2.438 -0.734 -13.258 1.00 85.12 109 SER A C 1
ATOM 831 O O . SER A 1 109 ? 2.126 -1.584 -14.094 1.00 85.12 109 SER A O 1
ATOM 833 N N . GLY A 1 110 ? 3.520 0.036 -13.378 1.00 82.56 110 GLY A N 1
ATOM 834 C CA . GLY A 1 110 ? 4.523 -0.027 -14.441 1.00 82.56 110 GLY A CA 1
ATOM 835 C C . GLY A 1 110 ? 5.706 -0.956 -14.152 1.00 82.56 110 GLY A C 1
ATOM 836 O O . GLY A 1 110 ? 6.681 -0.951 -14.911 1.00 82.56 110 GLY A O 1
ATOM 837 N N . ARG A 1 111 ? 5.647 -1.726 -13.060 1.00 85.56 111 ARG A N 1
ATOM 838 C CA . ARG A 1 111 ? 6.664 -2.732 -12.726 1.00 85.56 111 ARG A CA 1
ATOM 839 C C . ARG A 1 111 ? 6.723 -3.875 -13.741 1.00 85.56 111 ARG A C 1
ATOM 841 O O . ARG A 1 111 ? 5.773 -4.070 -14.504 1.00 85.56 111 ARG A O 1
ATOM 848 N N . ASP A 1 112 ? 7.832 -4.613 -13.726 1.00 88.06 112 ASP A N 1
ATOM 849 C CA . ASP A 1 112 ? 8.046 -5.798 -14.562 1.00 88.06 112 ASP A CA 1
ATOM 850 C C . ASP A 1 112 ? 6.921 -6.827 -14.370 1.00 88.06 112 ASP A C 1
ATOM 852 O O . ASP A 1 112 ? 6.432 -7.033 -13.263 1.00 88.06 112 ASP A O 1
ATOM 856 N N . LEU A 1 113 ? 6.492 -7.468 -15.460 1.00 88.12 113 LEU A N 1
ATOM 857 C CA . LEU A 1 113 ? 5.416 -8.464 -15.449 1.00 88.12 113 LEU A CA 1
ATOM 858 C C . LEU A 1 113 ? 5.783 -9.752 -14.696 1.00 88.12 113 LEU A C 1
ATOM 860 O O . LEU A 1 113 ? 4.884 -10.546 -14.397 1.00 88.12 113 LEU A O 1
ATOM 864 N N . ASP A 1 114 ? 7.066 -9.992 -14.422 1.00 90.19 114 ASP A N 1
ATOM 865 C CA . ASP A 1 114 ? 7.503 -11.000 -13.463 1.00 90.19 114 ASP A CA 1
ATOM 866 C C . ASP A 1 114 ? 7.503 -10.407 -12.036 1.00 90.19 114 ASP A C 1
ATOM 868 O O . ASP A 1 114 ? 8.378 -9.601 -11.719 1.00 90.19 114 ASP A O 1
ATOM 872 N N . PRO A 1 115 ? 6.581 -10.820 -11.138 1.00 87.69 115 PRO A N 1
ATOM 873 C CA . PRO A 1 115 ? 6.514 -10.303 -9.764 1.00 87.69 115 PRO A CA 1
ATOM 874 C C . PRO A 1 115 ? 7.780 -10.565 -8.934 1.00 87.69 115 PRO A C 1
ATOM 876 O O . PRO A 1 115 ? 7.938 -9.992 -7.860 1.00 87.69 115 PRO A O 1
ATOM 879 N N . ALA A 1 116 ? 8.676 -11.453 -9.379 1.00 89.44 116 ALA A N 1
ATOM 880 C CA . ALA A 1 116 ? 9.949 -11.695 -8.704 1.00 89.44 116 ALA A CA 1
ATOM 881 C C . ALA A 1 116 ? 11.038 -10.667 -9.065 1.00 89.44 116 ALA A C 1
ATOM 883 O O . ALA A 1 116 ? 12.114 -10.682 -8.459 1.00 89.44 116 ALA A O 1
ATOM 884 N N . VAL A 1 117 ? 10.795 -9.812 -10.060 1.00 89.19 117 VAL A N 1
ATOM 885 C CA . VAL A 1 117 ? 11.756 -8.826 -10.553 1.00 89.19 117 VAL A CA 1
ATOM 886 C C . VAL A 1 117 ? 11.442 -7.459 -9.950 1.00 89.19 117 VAL A C 1
ATOM 888 O O . VAL A 1 117 ? 10.422 -6.846 -10.245 1.00 89.19 117 VAL A O 1
ATOM 891 N N . ASP A 1 118 ? 12.367 -6.951 -9.136 1.00 87.50 118 ASP A N 1
ATOM 892 C CA . ASP A 1 118 ? 12.371 -5.547 -8.723 1.00 87.50 118 ASP A CA 1
ATOM 893 C C . ASP A 1 118 ? 12.883 -4.704 -9.896 1.00 87.50 118 ASP A C 1
ATOM 895 O O . ASP A 1 118 ? 14.087 -4.658 -10.167 1.00 87.50 118 ASP A O 1
ATOM 899 N N . GLY A 1 119 ? 11.955 -4.140 -10.669 1.00 84.44 119 GLY A N 1
ATOM 900 C CA . GLY A 1 119 ? 12.268 -3.394 -11.881 1.00 84.44 119 GLY A CA 1
ATOM 901 C C . GLY A 1 119 ? 11.037 -2.918 -12.644 1.00 84.44 119 GLY A C 1
ATOM 902 O O . GLY A 1 119 ? 9.896 -3.218 -12.295 1.00 84.44 119 GLY A O 1
ATOM 903 N N . ALA A 1 120 ? 11.282 -2.149 -13.704 1.00 80.12 120 ALA A N 1
ATOM 904 C CA . ALA A 1 120 ? 10.249 -1.676 -14.622 1.00 80.12 120 ALA A CA 1
ATOM 905 C C . ALA A 1 120 ? 9.951 -2.711 -15.713 1.00 80.12 120 ALA A C 1
ATOM 907 O O . ALA A 1 120 ? 10.771 -3.587 -15.985 1.00 80.12 120 ALA A O 1
ATOM 908 N N . ASN A 1 121 ? 8.826 -2.538 -16.411 1.00 76.38 121 ASN A N 1
ATOM 909 C CA . ASN A 1 121 ? 8.544 -3.276 -17.641 1.00 76.38 121 ASN A CA 1
ATOM 910 C C . ASN A 1 121 ? 9.731 -3.260 -18.621 1.00 76.38 121 ASN A C 1
ATOM 912 O O . ASN A 1 121 ? 10.370 -2.226 -18.832 1.00 76.38 121 ASN A O 1
ATOM 916 N N . THR A 1 122 ? 9.997 -4.411 -19.249 1.00 73.12 122 THR A N 1
ATOM 917 C CA . THR A 1 122 ? 11.082 -4.590 -20.224 1.00 73.12 122 THR A CA 1
ATOM 918 C C . THR A 1 122 ? 10.521 -4.801 -21.641 1.00 73.12 122 THR A C 1
ATOM 920 O O . THR A 1 122 ? 9.814 -5.786 -21.868 1.00 73.12 122 THR A O 1
ATOM 923 N N . PRO A 1 123 ? 10.872 -3.958 -22.636 1.00 71.31 123 PRO A N 1
ATOM 924 C CA . PRO A 1 123 ? 11.675 -2.735 -22.525 1.00 71.31 123 PRO A CA 1
ATOM 925 C C . PRO A 1 123 ? 10.924 -1.613 -21.776 1.00 71.31 123 PRO A C 1
ATOM 927 O O . PRO A 1 123 ? 9.695 -1.594 -21.832 1.00 71.31 123 PRO A O 1
ATOM 930 N N . PRO A 1 124 ? 11.632 -0.650 -21.146 1.00 72.44 124 PRO A N 1
ATOM 931 C CA . PRO A 1 124 ? 10.990 0.483 -20.481 1.00 72.44 124 PRO A CA 1
ATOM 932 C C . PRO A 1 124 ? 10.122 1.271 -21.465 1.00 72.44 124 PRO A C 1
ATOM 934 O O . PRO A 1 124 ? 10.627 1.817 -22.447 1.00 72.44 124 PRO A O 1
ATOM 937 N N . ASN A 1 125 ? 8.813 1.289 -21.226 1.00 69.50 125 ASN A N 1
ATOM 938 C CA . ASN A 1 125 ? 7.811 1.762 -22.187 1.00 69.50 125 ASN A CA 1
ATOM 939 C C . ASN A 1 125 ? 6.649 2.527 -21.522 1.00 69.50 125 ASN A C 1
ATOM 941 O O . ASN A 1 125 ? 5.564 2.599 -22.092 1.00 69.50 125 ASN A O 1
ATOM 945 N N . ASN A 1 126 ? 6.848 3.039 -20.296 1.00 73.31 126 ASN A N 1
ATOM 946 C CA . ASN A 1 126 ? 5.856 3.763 -19.476 1.00 73.31 126 ASN A CA 1
ATOM 947 C C . ASN A 1 126 ? 4.482 3.078 -19.342 1.00 73.31 126 ASN A C 1
ATOM 949 O O . ASN A 1 126 ? 3.507 3.706 -18.928 1.00 73.31 126 ASN A O 1
ATOM 953 N N . THR A 1 127 ? 4.391 1.799 -19.695 1.00 78.56 127 THR A N 1
ATOM 954 C CA . THR A 1 127 ? 3.128 1.081 -19.762 1.00 78.56 127 THR A CA 1
ATOM 955 C C . THR A 1 127 ? 2.713 0.673 -18.368 1.00 78.56 127 THR A C 1
ATOM 957 O O . THR A 1 127 ? 3.494 0.069 -17.632 1.00 78.56 127 THR A O 1
ATOM 960 N N . GLN A 1 128 ? 1.469 0.986 -18.030 1.00 81.25 128 GLN A N 1
ATOM 961 C CA . GLN A 1 128 ? 0.844 0.586 -16.784 1.00 81.25 128 GLN A CA 1
ATOM 962 C C . GLN A 1 128 ? 0.033 -0.684 -17.017 1.00 81.25 128 GLN A C 1
ATOM 964 O O . GLN A 1 128 ? -0.744 -0.784 -17.966 1.00 81.25 128 GLN A O 1
ATOM 969 N N . ASN A 1 129 ? 0.209 -1.659 -16.141 1.00 84.38 129 ASN A N 1
ATOM 970 C CA . ASN A 1 129 ? -0.595 -2.864 -16.104 1.00 84.38 129 ASN A CA 1
ATOM 971 C C . ASN A 1 129 ? -1.469 -2.866 -14.858 1.00 84.38 129 ASN A C 1
ATOM 973 O O . ASN A 1 129 ? -1.123 -2.276 -13.841 1.00 84.38 129 ASN A O 1
ATOM 977 N N . ILE A 1 130 ? -2.610 -3.536 -14.929 1.00 87.25 130 ILE A N 1
ATOM 978 C CA . ILE A 1 130 ? -3.421 -3.791 -13.749 1.00 87.25 130 ILE A CA 1
ATOM 979 C C . ILE A 1 130 ? -2.861 -5.013 -13.049 1.00 87.25 130 ILE A C 1
ATOM 981 O O . ILE A 1 130 ? -2.664 -6.057 -13.668 1.00 87.25 130 ILE A O 1
ATOM 985 N N . TRP A 1 131 ? -2.653 -4.876 -11.753 1.00 90.12 131 TRP A N 1
ATOM 986 C CA . TRP A 1 131 ? -2.180 -5.909 -10.859 1.00 90.12 131 TRP A CA 1
ATOM 987 C C . TRP A 1 131 ? -3.209 -6.191 -9.783 1.00 90.12 131 TRP A C 1
ATOM 989 O O . TRP A 1 131 ? -4.061 -5.356 -9.473 1.00 90.12 131 TRP A O 1
ATOM 999 N N . ILE A 1 132 ? -3.120 -7.388 -9.224 1.00 93.25 132 ILE A N 1
ATOM 1000 C CA . ILE A 1 132 ? -3.942 -7.826 -8.107 1.00 93.25 132 ILE A CA 1
ATOM 1001 C C . ILE A 1 132 ? -3.062 -8.500 -7.062 1.00 93.25 132 ILE A C 1
ATOM 1003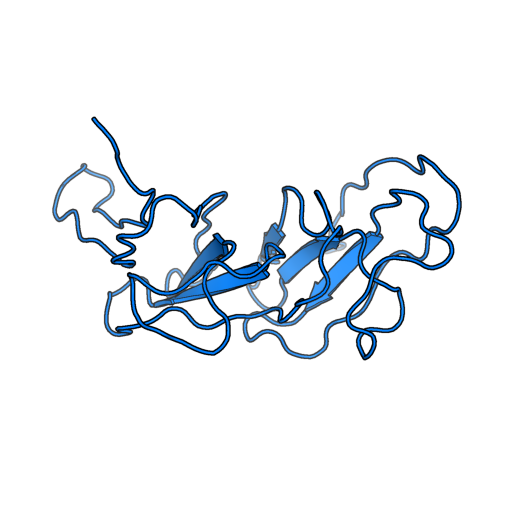 O O . ILE A 1 132 ? -2.107 -9.192 -7.411 1.00 93.25 132 ILE A O 1
ATOM 1007 N N . MET A 1 133 ? -3.402 -8.306 -5.795 1.00 95.12 133 MET A N 1
ATOM 1008 C CA . MET A 1 133 ? -2.834 -9.014 -4.649 1.00 95.12 133 MET A CA 1
ATOM 1009 C C . MET A 1 133 ? -3.907 -9.212 -3.577 1.00 95.12 133 MET A C 1
ATOM 1011 O O . MET A 1 133 ? -4.971 -8.588 -3.633 1.00 95.12 133 MET A O 1
ATOM 1015 N N . ASP A 1 134 ? -3.639 -10.059 -2.589 1.00 96.06 134 ASP A N 1
ATOM 1016 C CA . ASP A 1 134 ? -4.453 -10.104 -1.376 1.00 96.06 134 ASP A CA 1
ATOM 1017 C C . ASP A 1 134 ? -4.198 -8.856 -0.487 1.00 96.06 134 ASP A C 1
ATOM 1019 O O . ASP A 1 134 ? -3.184 -8.170 -0.637 1.00 96.06 134 ASP A O 1
ATOM 1023 N N . PRO A 1 135 ? -5.087 -8.535 0.471 1.00 93.81 135 PRO A N 1
ATOM 1024 C CA . PRO A 1 135 ? -4.921 -7.402 1.388 1.00 93.81 135 PRO A CA 1
ATOM 1025 C C . PRO A 1 135 ? -3.669 -7.417 2.270 1.00 93.81 135 PRO A C 1
ATOM 1027 O O . PRO A 1 135 ? -3.396 -6.422 2.941 1.00 93.81 135 PRO A O 1
ATOM 1030 N N . ASN A 1 136 ? -2.957 -8.540 2.322 1.00 94.00 136 ASN A N 1
ATOM 1031 C CA . ASN A 1 136 ? -1.737 -8.724 3.097 1.00 94.00 136 ASN A CA 1
ATOM 1032 C C . ASN A 1 136 ? -0.478 -8.638 2.214 1.00 94.00 136 ASN A C 1
ATOM 1034 O O . ASN A 1 136 ? 0.615 -8.883 2.720 1.00 94.00 136 ASN A O 1
ATOM 1038 N N . GLY A 1 137 ? -0.619 -8.305 0.926 1.00 93.06 137 GLY A N 1
ATOM 1039 C CA . GLY A 1 137 ? 0.491 -8.173 -0.020 1.00 93.06 137 GLY A CA 1
ATOM 1040 C C . GLY A 1 137 ? 0.947 -9.488 -0.656 1.00 93.06 137 GLY A C 1
ATOM 1041 O O . GLY A 1 137 ? 1.996 -9.531 -1.290 1.00 93.06 137 GLY A O 1
ATOM 1042 N N . ASN A 1 138 ? 0.201 -10.586 -0.503 1.00 94.94 138 ASN A N 1
ATOM 1043 C CA . ASN A 1 138 ? 0.565 -11.869 -1.108 1.00 94.94 138 ASN A CA 1
ATOM 1044 C C . ASN A 1 138 ? -0.140 -12.103 -2.444 1.00 94.94 138 ASN A C 1
ATOM 1046 O O . ASN A 1 138 ? -1.188 -11.532 -2.745 1.00 94.94 138 ASN A O 1
ATOM 1050 N N . GLY A 1 139 ? 0.404 -13.048 -3.217 1.00 94.31 139 GLY A N 1
ATOM 1051 C CA . GLY A 1 139 ? -0.232 -13.523 -4.448 1.00 94.31 139 GLY A CA 1
ATOM 1052 C C . GLY A 1 139 ? -0.253 -12.478 -5.559 1.00 94.31 139 GLY A C 1
ATOM 1053 O O . GLY A 1 139 ? -1.124 -12.528 -6.424 1.00 94.31 139 GLY A O 1
ATOM 1054 N N . GLU A 1 140 ? 0.689 -11.540 -5.512 1.00 92.19 140 GLU A N 1
ATOM 1055 C CA . GLU A 1 140 ? 0.802 -10.460 -6.471 1.00 92.19 140 GLU A CA 1
ATOM 1056 C C . GLU A 1 140 ? 0.995 -10.995 -7.900 1.00 92.19 140 GLU A C 1
ATOM 1058 O O . GLU A 1 140 ? 1.890 -11.802 -8.167 1.00 92.19 140 GLU A O 1
ATOM 1063 N N . MET A 1 141 ? 0.139 -10.566 -8.828 1.00 93.44 141 MET A N 1
ATOM 1064 C CA . MET A 1 141 ? 0.244 -10.945 -10.238 1.00 93.44 141 MET A CA 1
ATOM 1065 C C . MET A 1 141 ? -0.377 -9.897 -11.174 1.00 93.44 141 MET A C 1
ATOM 1067 O O . MET A 1 141 ? -1.334 -9.215 -10.788 1.00 93.44 141 MET A O 1
ATOM 1071 N N . PRO A 1 142 ? 0.098 -9.794 -12.428 1.00 91.06 142 PRO A N 1
ATOM 1072 C CA . PRO A 1 142 ? -0.495 -8.897 -13.408 1.00 91.06 142 PRO A CA 1
ATOM 1073 C C . PRO A 1 142 ? -1.776 -9.507 -13.998 1.00 91.06 142 PRO A C 1
ATOM 1075 O O . PRO A 1 142 ? -1.765 -10.626 -14.520 1.00 91.06 142 PRO A O 1
ATOM 1078 N N . LEU A 1 143 ? -2.876 -8.754 -13.968 1.00 89.75 143 LEU A N 1
ATOM 1079 C CA . LEU A 1 143 ? -4.123 -9.050 -14.683 1.00 89.75 143 LEU A CA 1
ATOM 1080 C C . LEU A 1 143 ? -4.049 -8.658 -16.164 1.00 89.75 143 LEU A C 1
ATOM 1082 O O . LEU A 1 143 ? -4.692 -9.295 -17.000 1.00 89.75 143 LEU A O 1
ATOM 1086 N N . THR A 1 144 ? -3.259 -7.639 -16.503 1.00 87.19 144 THR A N 1
ATOM 1087 C CA . THR A 1 144 ? -2.979 -7.238 -17.892 1.00 87.19 144 THR A CA 1
ATOM 1088 C C . THR A 1 144 ? -1.497 -7.400 -18.209 1.00 87.19 144 THR A C 1
ATOM 1090 O O . THR A 1 144 ? -0.656 -7.346 -17.320 1.00 87.19 144 THR A O 1
ATOM 1093 N N . ARG A 1 145 ? -1.164 -7.626 -19.484 1.00 87.75 145 ARG A N 1
ATOM 1094 C CA . ARG A 1 145 ? 0.220 -7.822 -19.954 1.00 87.75 145 ARG A CA 1
ATOM 1095 C C . ARG A 1 145 ? 0.487 -7.006 -21.208 1.00 87.75 145 ARG A C 1
ATOM 1097 O O . ARG A 1 145 ? 0.723 -7.545 -22.287 1.00 87.75 145 ARG A O 1
ATOM 1104 N N . LEU A 1 146 ? 0.348 -5.700 -21.066 1.00 81.25 146 LEU A N 1
ATOM 1105 C CA . LEU A 1 146 ? 0.627 -4.734 -22.110 1.00 81.25 146 LEU A CA 1
ATOM 1106 C C . LEU A 1 146 ? 2.133 -4.500 -22.224 1.00 81.25 146 LEU A C 1
ATOM 1108 O O . LEU A 1 146 ? 2.818 -4.343 -21.214 1.00 81.25 146 LEU A O 1
ATOM 1112 N N . THR A 1 147 ? 2.624 -4.456 -23.461 1.00 75.38 147 THR A N 1
ATOM 1113 C CA . THR A 1 147 ? 4.052 -4.285 -23.775 1.00 75.38 147 THR A CA 1
ATOM 1114 C C . THR A 1 147 ? 4.318 -3.173 -24.797 1.00 75.38 147 THR A C 1
ATOM 1116 O O . THR A 1 147 ? 5.471 -2.952 -25.166 1.00 75.38 147 THR A O 1
ATOM 1119 N N . GLU A 1 148 ? 3.277 -2.497 -25.286 1.00 71.00 148 GLU A N 1
ATOM 1120 C CA . GLU A 1 148 ? 3.385 -1.394 -26.249 1.00 71.00 148 GLU A CA 1
ATOM 1121 C C . GLU A 1 148 ? 3.374 -0.038 -25.536 1.00 71.00 148 GLU A C 1
ATOM 1123 O O . GLU A 1 148 ? 2.597 0.158 -24.608 1.00 71.00 148 GLU A O 1
ATOM 1128 N N . ASP A 1 149 ? 4.207 0.898 -26.004 1.00 65.00 149 ASP A N 1
ATOM 1129 C CA . ASP A 1 149 ? 4.288 2.266 -25.477 1.00 65.00 149 ASP A CA 1
ATOM 1130 C C . ASP A 1 149 ? 2.917 2.972 -25.522 1.00 65.00 149 ASP A C 1
ATOM 1132 O O . ASP A 1 149 ? 2.195 2.881 -26.516 1.00 65.00 149 ASP A O 1
ATOM 1136 N N . GLN A 1 150 ? 2.575 3.686 -24.446 1.00 59.97 150 GLN A N 1
ATOM 1137 C CA . GLN A 1 150 ? 1.319 4.436 -24.266 1.00 59.97 150 GLN A CA 1
ATOM 1138 C C . GLN A 1 150 ? 0.013 3.622 -24.311 1.00 59.97 150 GLN A C 1
ATOM 1140 O O . GLN A 1 150 ? -1.050 4.188 -24.568 1.00 59.97 150 GLN A O 1
ATOM 1145 N N . ALA A 1 151 ? 0.042 2.315 -24.052 1.00 58.41 151 ALA A N 1
ATOM 1146 C CA . ALA A 1 151 ? -1.200 1.564 -23.896 1.00 58.41 151 ALA A CA 1
ATOM 1147 C C . ALA A 1 151 ? -2.013 2.087 -22.679 1.00 58.41 151 ALA A C 1
ATOM 1149 O O . ALA A 1 151 ? -1.497 2.189 -21.566 1.00 58.41 151 ALA A O 1
ATOM 1150 N N . ASP A 1 152 ? -3.265 2.488 -22.939 1.00 56.38 152 ASP A N 1
ATOM 1151 C CA . ASP A 1 152 ? -4.110 3.320 -22.065 1.00 56.38 152 ASP A CA 1
ATOM 1152 C C . ASP A 1 152 ? -4.836 2.572 -20.920 1.00 56.38 152 ASP A C 1
ATOM 1154 O O . ASP A 1 152 ? -4.995 1.352 -20.922 1.00 56.38 152 ASP A O 1
ATOM 1158 N N . ASN A 1 153 ? -5.327 3.377 -19.964 1.00 51.19 153 ASN A N 1
ATOM 1159 C CA . ASN A 1 153 ? -5.974 3.023 -18.691 1.00 51.19 153 ASN A CA 1
ATOM 1160 C C . ASN A 1 153 ? -7.148 2.026 -18.773 1.00 51.19 153 ASN A C 1
ATOM 1162 O O . ASN A 1 153 ? -8.001 2.095 -19.659 1.00 51.19 153 ASN A O 1
ATOM 1166 N N . PHE A 1 154 ? -7.277 1.191 -17.736 1.00 54.78 154 PHE A N 1
ATOM 1167 C CA . PHE A 1 154 ? -8.366 0.223 -17.581 1.00 54.78 154 PHE A CA 1
ATOM 1168 C C . PHE A 1 154 ? -9.350 0.610 -16.475 1.00 54.78 154 PHE A C 1
ATOM 1170 O O . PHE A 1 154 ? -8.982 1.199 -15.462 1.00 54.78 154 PHE A O 1
ATOM 1177 N N . VAL A 1 155 ? -10.603 0.185 -16.640 1.00 44.09 155 VAL A N 1
ATOM 1178 C CA . VAL A 1 155 ? -11.615 0.146 -15.578 1.00 44.09 155 VAL A CA 1
ATOM 1179 C C . VAL A 1 155 ? -12.007 -1.314 -15.390 1.00 44.09 155 VAL A C 1
ATOM 1181 O O . VAL A 1 155 ? -12.423 -1.965 -16.348 1.00 44.09 155 VAL A O 1
ATOM 1184 N N . LEU A 1 156 ? -11.866 -1.844 -14.175 1.00 48.09 156 LEU A N 1
ATOM 1185 C CA . LEU A 1 156 ? -12.370 -3.178 -13.860 1.00 48.09 156 LEU A CA 1
ATOM 1186 C C . LEU A 1 156 ? -13.886 -3.140 -13.648 1.00 48.09 156 LEU A C 1
ATOM 1188 O O . LEU A 1 156 ? -14.408 -2.258 -12.968 1.00 48.09 156 LEU A O 1
ATOM 1192 N N . TYR A 1 157 ? -14.580 -4.135 -14.195 1.00 36.38 157 TYR A N 1
ATOM 1193 C CA . TYR A 1 157 ? -15.973 -4.440 -13.885 1.00 36.38 157 TYR A CA 1
ATOM 1194 C C . TYR A 1 157 ? -16.008 -5.822 -13.226 1.00 36.38 157 TYR A C 1
ATOM 1196 O O . TYR A 1 157 ? -15.512 -6.789 -13.806 1.00 36.38 157 TYR A O 1
ATOM 1204 N N . GLY A 1 158 ? -16.529 -5.909 -12.001 1.00 38.50 158 GLY A N 1
ATOM 1205 C CA . GLY A 1 158 ? -16.754 -7.189 -11.330 1.00 38.50 158 GLY A CA 1
ATOM 1206 C C . GLY A 1 158 ? -17.952 -7.894 -11.959 1.00 38.50 158 GLY A C 1
ATOM 1207 O O . GLY A 1 158 ? -18.988 -7.266 -12.151 1.00 38.50 158 GLY A O 1
ATOM 1208 N N . ASN A 1 159 ? -17.809 -9.173 -12.304 1.00 40.78 159 ASN A N 1
ATOM 1209 C CA . ASN A 1 159 ? -18.969 -10.007 -12.611 1.00 40.78 159 ASN A CA 1
ATOM 1210 C C . ASN A 1 159 ? -19.550 -10.529 -11.291 1.00 40.78 159 ASN A C 1
ATOM 1212 O O . ASN A 1 159 ? -18.784 -11.021 -10.461 1.00 40.78 159 ASN A O 1
ATOM 1216 N N . ASP A 1 160 ? -20.869 -10.380 -11.140 1.00 45.38 160 ASP A N 1
ATOM 1217 C CA . ASP A 1 160 ? -21.689 -10.905 -10.035 1.00 45.38 160 ASP A CA 1
ATOM 1218 C C . ASP A 1 160 ? -21.523 -12.422 -9.812 1.00 45.38 160 ASP A C 1
ATOM 1220 O O . ASP A 1 160 ? -21.350 -13.166 -10.812 1.00 45.38 160 ASP A O 1
#

pLDDT: mean 82.37, std 14.69, range [36.38, 96.75]

Sequence (160 aa):
MNQVPNIWVMDADGNQSKPLTHLKTKAMNTTFSQWSPDGTRITFSSDMNLTDPDPEATANPADNIWSIAADGSETNPVALTSLTTPDLNWSDFVIFSYSPDGTAIVFSSGRDLDPAVDGANTPPNNTQNIWIMDPNGNGEMPLTRLTEDQADNFVLYGND